Protein AF-A0AAJ2AZ74-F1 (afdb_monomer_lite)

Secondary structure (DSSP, 8-state):
-------TT-GGGSSPPPGGGS-SS--SS-HHHHHHHHHHHHHHHHHHHHHHH---TT---

Structure (mmCIF, N/CA/C/O backbone):
data_AF-A0AAJ2AZ74-F1
#
_entry.id   AF-A0AAJ2AZ74-F1
#
loop_
_atom_site.group_PDB
_atom_site.id
_atom_site.type_symbol
_atom_site.label_atom_id
_atom_site.label_alt_id
_atom_site.label_comp_id
_atom_site.label_asym_id
_atom_site.label_entity_id
_atom_site.label_seq_id
_atom_site.pdbx_PDB_ins_code
_atom_site.Cartn_x
_atom_site.Cartn_y
_atom_site.Cartn_z
_atom_site.occupancy
_atom_site.B_iso_or_equiv
_atom_site.auth_seq_id
_atom_site.auth_comp_id
_atom_site.auth_asym_id
_atom_site.auth_atom_id
_atom_site.pdbx_PDB_model_num
ATOM 1 N N . MET A 1 1 ? 20.382 -18.289 -6.290 1.00 45.97 1 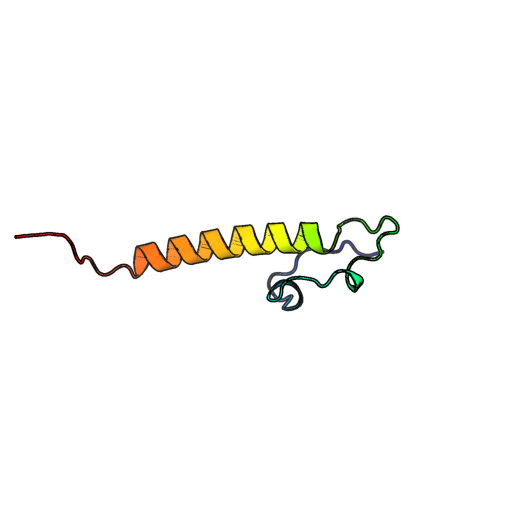MET A N 1
ATOM 2 C CA . MET A 1 1 ? 19.834 -17.124 -5.566 1.00 45.97 1 MET A CA 1
ATOM 3 C C . MET A 1 1 ? 18.877 -17.668 -4.518 1.00 45.97 1 MET A C 1
ATOM 5 O O . MET A 1 1 ? 18.123 -18.567 -4.879 1.00 45.97 1 MET A O 1
ATOM 9 N N . PRO A 1 2 ? 18.966 -17.260 -3.243 1.00 51.31 2 PRO A N 1
ATOM 10 C CA . PRO A 1 2 ? 18.005 -17.702 -2.235 1.00 51.31 2 PRO A CA 1
ATOM 11 C C . PRO A 1 2 ? 16.602 -17.174 -2.589 1.00 51.31 2 PRO A C 1
ATOM 13 O O . PRO A 1 2 ? 16.513 -16.091 -3.173 1.00 51.31 2 PRO A O 1
ATOM 16 N N . PRO A 1 3 ? 15.523 -17.914 -2.281 1.00 54.84 3 PRO A N 1
ATOM 17 C CA . PRO A 1 3 ? 14.171 -17.409 -2.474 1.00 54.84 3 PRO A CA 1
ATOM 18 C C . PRO A 1 3 ? 13.969 -16.171 -1.596 1.00 54.84 3 PRO A C 1
ATOM 20 O O . PRO A 1 3 ? 14.352 -16.168 -0.424 1.00 54.84 3 PRO A O 1
ATOM 23 N N . LEU A 1 4 ? 13.379 -15.120 -2.168 1.00 59.28 4 LEU A N 1
ATOM 24 C CA . LEU A 1 4 ? 12.924 -13.950 -1.420 1.00 59.28 4 LEU A CA 1
ATOM 25 C C . LEU A 1 4 ? 11.657 -14.334 -0.654 1.00 59.28 4 LEU A C 1
ATOM 27 O O . LEU A 1 4 ? 10.547 -13.960 -1.017 1.00 59.28 4 LEU A O 1
ATOM 31 N N . THR A 1 5 ? 11.822 -15.154 0.379 1.00 60.34 5 THR A N 1
ATOM 32 C CA . THR A 1 5 ? 10.737 -15.469 1.300 1.00 60.34 5 THR A CA 1
ATOM 33 C C . THR A 1 5 ? 10.359 -14.189 2.030 1.00 60.34 5 THR A C 1
ATOM 35 O O . THR A 1 5 ? 11.228 -13.500 2.566 1.00 60.34 5 THR A O 1
ATOM 38 N N . ILE A 1 6 ? 9.067 -13.861 2.063 1.00 62.69 6 ILE A N 1
ATOM 39 C CA . ILE A 1 6 ? 8.573 -12.737 2.858 1.00 62.69 6 ILE A CA 1
ATOM 40 C C . ILE A 1 6 ? 8.740 -13.092 4.332 1.00 62.69 6 ILE A C 1
ATOM 42 O O . ILE A 1 6 ? 7.926 -13.801 4.928 1.00 62.69 6 ILE A O 1
ATOM 46 N N . HIS A 1 7 ? 9.819 -12.590 4.920 1.00 64.88 7 HIS A N 1
ATOM 47 C CA . HIS A 1 7 ? 10.061 -12.696 6.344 1.00 64.88 7 HIS A CA 1
ATOM 48 C C . HIS A 1 7 ? 9.195 -11.670 7.091 1.00 64.88 7 HIS A C 1
ATOM 50 O O . HIS A 1 7 ? 9.136 -10.505 6.695 1.00 64.88 7 HIS A O 1
ATOM 56 N N . PRO A 1 8 ? 8.497 -12.068 8.168 1.00 59.66 8 PRO A N 1
ATOM 57 C CA . PRO A 1 8 ? 7.644 -11.162 8.940 1.00 59.66 8 PRO A CA 1
ATOM 58 C C . PRO A 1 8 ? 8.423 -10.021 9.619 1.00 59.66 8 PRO A C 1
ATOM 60 O O . PRO A 1 8 ? 7.818 -9.022 9.991 1.00 59.66 8 PRO A O 1
ATOM 63 N N . GLU A 1 9 ? 9.746 -10.148 9.755 1.00 61.09 9 GLU A N 1
ATOM 64 C CA . GLU A 1 9 ? 10.647 -9.125 10.305 1.00 61.09 9 GLU A CA 1
ATOM 65 C C . GLU A 1 9 ? 11.143 -8.087 9.280 1.00 61.09 9 GLU A C 1
ATOM 67 O O . GLU A 1 9 ? 11.899 -7.182 9.629 1.00 61.09 9 GLU A O 1
ATOM 72 N N . ASP A 1 10 ? 10.738 -8.199 8.013 1.00 65.88 10 ASP A N 1
ATOM 73 C CA . ASP A 1 10 ? 11.261 -7.352 6.948 1.00 65.88 10 ASP A CA 1
ATOM 74 C C . ASP A 1 10 ? 10.504 -6.011 6.820 1.00 65.88 10 ASP A C 1
ATOM 76 O O . ASP A 1 10 ? 9.456 -5.900 6.178 1.00 65.88 10 ASP A O 1
ATOM 80 N N . ASP A 1 11 ? 11.056 -4.961 7.439 1.00 62.91 11 ASP A N 1
ATOM 81 C CA . ASP A 1 11 ? 10.470 -3.611 7.507 1.00 62.91 11 ASP A CA 1
ATOM 82 C C . ASP A 1 11 ? 10.393 -2.877 6.156 1.00 62.91 11 ASP A C 1
ATOM 84 O O . ASP A 1 11 ? 9.712 -1.848 6.048 1.00 62.91 11 ASP A O 1
ATOM 88 N N . ARG A 1 12 ? 11.053 -3.384 5.104 1.00 64.25 12 ARG A N 1
ATOM 89 C CA . ARG A 1 12 ? 11.071 -2.728 3.785 1.00 64.25 12 ARG A CA 1
ATOM 90 C C . ARG A 1 12 ? 9.685 -2.659 3.126 1.00 64.25 12 ARG A C 1
ATOM 92 O O . ARG A 1 12 ? 9.457 -1.788 2.295 1.00 64.25 12 ARG A O 1
ATOM 99 N N . PHE A 1 13 ? 8.741 -3.498 3.562 1.00 66.06 13 PHE A N 1
ATOM 100 C CA . PHE A 1 13 ? 7.352 -3.522 3.079 1.00 66.06 13 PHE A CA 1
ATOM 101 C C . PHE A 1 13 ? 6.398 -2.612 3.867 1.00 66.06 13 PHE A C 1
ATOM 103 O O . PHE A 1 13 ? 5.225 -2.493 3.520 1.00 66.06 13 PHE A O 1
ATOM 110 N N . ARG A 1 14 ? 6.875 -1.935 4.923 1.00 68.06 14 ARG A N 1
ATOM 111 C CA . ARG A 1 14 ? 6.050 -0.995 5.706 1.00 68.06 14 ARG A CA 1
ATOM 112 C C . ARG A 1 14 ? 5.755 0.300 4.940 1.00 68.06 14 ARG A C 1
ATOM 114 O O . ARG A 1 14 ? 4.743 0.952 5.186 1.00 68.06 14 ARG A O 1
ATOM 121 N N . ARG A 1 15 ? 6.643 0.693 4.026 1.00 75.69 15 ARG A N 1
ATOM 122 C CA . ARG A 1 15 ? 6.504 1.874 3.164 1.00 75.69 15 ARG A CA 1
ATOM 123 C C . ARG A 1 15 ? 6.078 1.424 1.765 1.00 75.69 15 ARG A C 1
ATOM 125 O O . ARG A 1 15 ? 6.553 0.399 1.294 1.00 75.69 15 ARG A O 1
ATOM 132 N N . SER A 1 16 ? 5.250 2.223 1.083 1.00 80.12 16 SER A N 1
ATOM 133 C CA . SER A 1 16 ? 5.014 2.039 -0.355 1.00 80.12 16 SER A CA 1
ATOM 134 C C . SER A 1 16 ? 6.343 2.048 -1.130 1.00 80.12 16 SER A C 1
ATOM 136 O O . SER A 1 16 ? 7.127 2.989 -0.937 1.00 80.12 16 SER A O 1
ATOM 138 N N . PRO A 1 17 ? 6.587 1.068 -2.016 1.00 81.94 17 PRO A N 1
ATOM 139 C CA . PRO A 1 17 ? 7.760 1.063 -2.883 1.00 81.94 17 PRO A CA 1
ATOM 140 C C . PRO A 1 17 ? 7.749 2.261 -3.836 1.00 81.94 17 PRO A C 1
ATOM 142 O O . PRO A 1 17 ? 6.693 2.729 -4.277 1.00 81.94 17 PRO A O 1
ATOM 145 N N . LEU A 1 18 ? 8.938 2.774 -4.139 1.00 84.81 18 LEU A N 1
ATOM 146 C CA . LEU A 1 18 ? 9.159 3.796 -5.154 1.00 84.81 18 LEU A CA 1
ATOM 147 C C . LEU A 1 18 ? 9.318 3.143 -6.537 1.00 84.81 18 LEU A C 1
ATOM 149 O O . LEU A 1 18 ? 9.737 1.991 -6.632 1.00 84.81 18 LEU A O 1
ATOM 153 N N . PRO A 1 19 ? 9.078 3.878 -7.640 1.00 80.12 19 PRO A N 1
ATOM 154 C CA . PRO A 1 19 ? 9.253 3.332 -8.989 1.00 80.12 19 PRO A CA 1
ATOM 155 C C . PRO A 1 19 ? 10.651 2.752 -9.259 1.00 80.12 19 PRO A C 1
ATOM 157 O O . PRO A 1 19 ? 10.769 1.776 -9.993 1.00 80.12 19 PRO A O 1
ATOM 160 N N . GLY A 1 20 ? 11.692 3.332 -8.647 1.00 79.62 20 GLY A N 1
ATOM 161 C CA . GLY A 1 20 ? 13.081 2.874 -8.764 1.00 79.62 20 GLY A CA 1
ATOM 162 C C . GLY A 1 20 ? 13.437 1.649 -7.915 1.00 79.62 20 GLY A C 1
ATOM 163 O O . GLY A 1 20 ? 14.509 1.087 -8.113 1.00 79.62 20 GLY A O 1
ATOM 164 N N . ASP A 1 21 ? 12.558 1.215 -7.005 1.00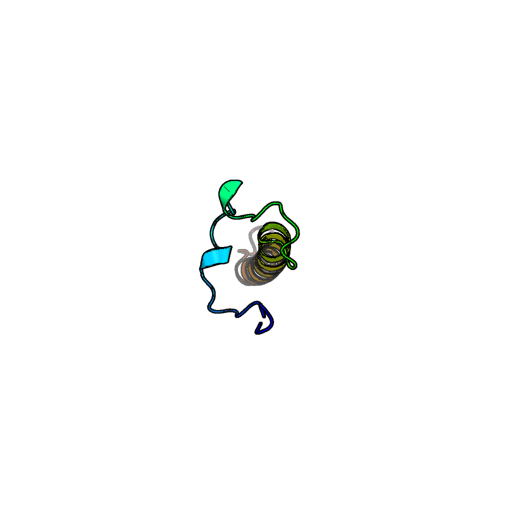 81.56 21 ASP A N 1
ATOM 165 C CA . ASP A 1 21 ? 12.774 0.004 -6.199 1.00 81.56 21 ASP A CA 1
ATOM 166 C C . ASP A 1 21 ? 12.481 -1.266 -7.011 1.00 81.56 21 ASP A C 1
ATOM 168 O O . ASP A 1 21 ? 12.956 -2.355 -6.686 1.00 81.56 21 ASP A O 1
ATOM 172 N N . CYS A 1 22 ? 11.711 -1.135 -8.096 1.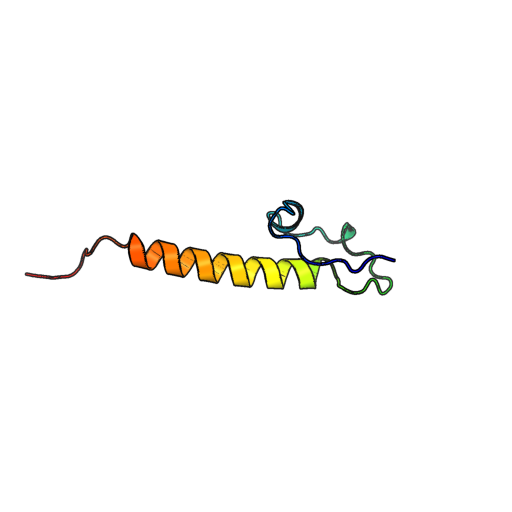00 82.50 22 CYS A N 1
ATOM 173 C CA . CYS A 1 22 ? 11.525 -2.202 -9.062 1.00 82.50 22 CYS A CA 1
ATOM 174 C C . CYS A 1 22 ? 12.618 -2.134 -10.132 1.00 82.50 22 CYS A C 1
ATOM 176 O O . CYS A 1 22 ? 12.815 -1.115 -10.787 1.00 82.50 22 CYS A O 1
ATOM 178 N N . CYS A 1 23 ? 13.285 -3.264 -10.359 1.00 78.31 23 CYS A N 1
ATOM 179 C CA . CYS A 1 23 ? 14.337 -3.417 -11.363 1.00 78.31 23 CYS A CA 1
ATOM 180 C C . CYS A 1 23 ? 13.830 -3.263 -12.817 1.00 78.31 23 CYS A C 1
ATOM 182 O O . CYS A 1 23 ? 14.638 -3.159 -13.737 1.00 78.31 23 CYS A O 1
ATOM 184 N N . GLN A 1 24 ? 12.503 -3.290 -13.038 1.00 76.00 24 GLN A N 1
ATOM 185 C CA . GLN A 1 24 ? 11.807 -3.141 -14.336 1.00 76.00 24 GLN A CA 1
ATOM 186 C C . GLN A 1 24 ? 12.306 -4.070 -15.468 1.00 76.00 24 GLN A C 1
ATOM 188 O O . GLN A 1 24 ? 11.933 -3.904 -16.625 1.00 76.00 24 GLN A O 1
ATOM 193 N N . SER A 1 25 ? 13.144 -5.058 -15.154 1.00 75.88 25 SER A N 1
ATOM 194 C CA . SER A 1 25 ? 13.849 -5.912 -16.121 1.00 75.88 25 SER A CA 1
ATOM 195 C C . SER A 1 25 ? 13.603 -7.408 -15.892 1.00 75.88 25 SER A C 1
ATOM 197 O O . SER A 1 25 ? 14.323 -8.244 -16.432 1.00 75.88 25 SER A O 1
ATOM 199 N N . GLY A 1 26 ? 12.559 -7.752 -15.126 1.00 73.94 26 GLY A N 1
ATOM 200 C CA . GLY A 1 26 ? 12.121 -9.138 -14.918 1.00 73.94 26 GLY A CA 1
ATOM 201 C C . GLY A 1 26 ? 12.547 -9.771 -13.591 1.00 73.94 26 GLY A C 1
ATOM 202 O O . GLY A 1 26 ? 12.650 -10.990 -13.516 1.00 73.94 26 GLY A O 1
ATOM 203 N N . CYS A 1 27 ? 12.808 -8.979 -12.544 1.00 74.50 27 CYS A N 1
ATOM 204 C CA . CYS A 1 27 ? 12.939 -9.541 -11.198 1.00 74.50 27 CYS A CA 1
ATOM 205 C C . CYS A 1 27 ? 11.590 -10.104 -10.734 1.00 74.50 27 CYS A C 1
ATOM 207 O O . CYS A 1 27 ? 10.605 -9.371 -10.694 1.00 74.50 27 CYS A O 1
ATOM 209 N N . ASP A 1 28 ? 11.587 -11.384 -10.373 1.00 74.75 28 ASP A N 1
ATOM 210 C CA . ASP A 1 28 ? 10.449 -12.113 -9.819 1.00 74.75 28 ASP A CA 1
ATOM 211 C C . ASP A 1 28 ? 10.853 -12.671 -8.440 1.00 74.75 28 ASP A C 1
ATOM 213 O O . ASP A 1 28 ? 11.880 -13.364 -8.352 1.00 74.75 28 ASP A O 1
ATOM 217 N N . PRO A 1 29 ? 10.121 -12.350 -7.357 1.00 76.88 29 PRO A N 1
ATO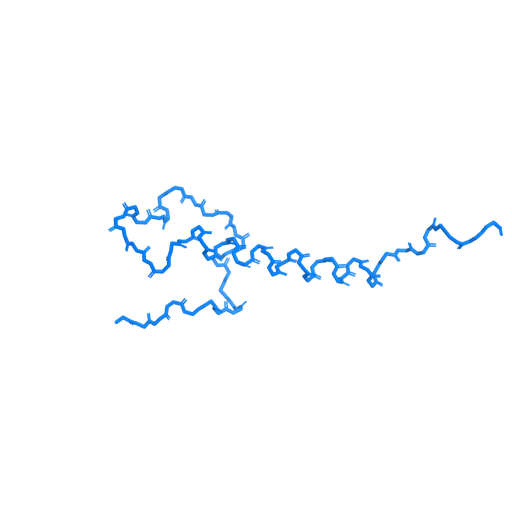M 218 C CA . PRO A 1 29 ? 8.914 -11.506 -7.307 1.00 76.88 29 PRO A CA 1
ATOM 219 C C . PRO A 1 29 ? 9.191 -9.997 -7.397 1.00 76.88 29 PRO A C 1
ATOM 221 O O . PRO A 1 29 ? 10.211 -9.498 -6.908 1.00 76.88 29 PRO A O 1
ATOM 224 N N . CYS A 1 30 ? 8.263 -9.251 -8.009 1.00 82.94 30 CYS A N 1
ATOM 225 C CA . CYS A 1 30 ? 8.320 -7.791 -8.065 1.00 82.94 30 CYS A CA 1
ATOM 226 C C . CYS A 1 30 ? 8.103 -7.201 -6.662 1.00 82.94 30 CYS A C 1
ATOM 228 O O . CYS A 1 30 ? 7.257 -7.669 -5.904 1.00 82.94 30 CYS A O 1
ATOM 230 N N . VAL A 1 31 ? 8.815 -6.124 -6.306 1.00 85.31 31 VAL A N 1
ATOM 231 C CA . VAL A 1 31 ? 8.643 -5.457 -4.996 1.00 85.31 31 VAL A CA 1
ATOM 232 C C . VAL A 1 31 ? 7.207 -4.968 -4.766 1.00 85.31 31 VAL A C 1
ATOM 234 O O . VAL A 1 31 ? 6.750 -4.928 -3.627 1.00 85.31 31 VAL A O 1
ATOM 237 N N . PHE A 1 32 ? 6.494 -4.627 -5.842 1.00 86.81 32 PHE A N 1
ATOM 238 C CA . PHE A 1 32 ? 5.082 -4.256 -5.784 1.00 86.81 32 PHE A CA 1
ATOM 239 C C . PHE A 1 32 ? 4.197 -5.454 -5.415 1.00 86.81 32 PHE A C 1
ATOM 241 O O . PHE A 1 32 ? 3.332 -5.302 -4.560 1.00 86.81 32 PHE A O 1
ATOM 248 N N . ASP A 1 33 ? 4.477 -6.645 -5.952 1.00 87.00 33 ASP A N 1
ATOM 249 C CA . ASP A 1 33 ? 3.734 -7.868 -5.616 1.00 87.00 33 ASP A CA 1
A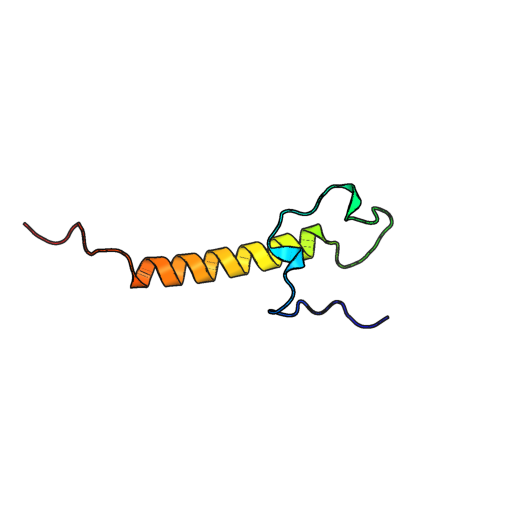TOM 250 C C . ASP A 1 33 ? 3.915 -8.213 -4.131 1.00 87.00 33 ASP A C 1
ATOM 252 O O . ASP A 1 33 ? 2.948 -8.424 -3.399 1.00 87.00 33 ASP A O 1
ATOM 256 N N . LEU A 1 34 ? 5.163 -8.165 -3.648 1.00 86.56 34 LEU A N 1
ATOM 257 C CA . LEU A 1 34 ? 5.480 -8.399 -2.236 1.00 86.56 34 LEU A CA 1
ATOM 258 C C . LEU A 1 34 ? 4.815 -7.366 -1.311 1.00 86.56 34 LEU A C 1
ATOM 260 O O . LEU A 1 34 ? 4.372 -7.697 -0.208 1.00 86.56 34 LEU A O 1
ATOM 264 N N . TYR A 1 35 ? 4.750 -6.105 -1.748 1.00 87.75 35 TYR A N 1
ATOM 265 C CA . TYR A 1 35 ? 4.076 -5.043 -1.007 1.00 87.75 35 TYR A CA 1
ATOM 266 C C . TYR A 1 35 ? 2.567 -5.290 -0.911 1.00 87.75 35 TYR A C 1
ATOM 268 O O . TYR A 1 35 ? 2.001 -5.161 0.176 1.00 87.75 35 TYR A O 1
ATOM 276 N N . ASP A 1 36 ? 1.923 -5.683 -2.008 1.00 88.94 36 ASP A N 1
ATOM 277 C CA . ASP A 1 36 ? 0.486 -5.954 -2.033 1.00 88.94 36 ASP A CA 1
ATOM 278 C C . ASP A 1 36 ? 0.113 -7.136 -1.123 1.00 88.94 36 ASP A C 1
ATOM 280 O O . ASP A 1 36 ? -0.859 -7.049 -0.362 1.00 88.94 36 ASP A O 1
ATOM 284 N N . GLU A 1 37 ? 0.924 -8.200 -1.109 1.00 89.12 37 GLU A N 1
ATOM 285 C CA . GLU A 1 37 ? 0.763 -9.328 -0.182 1.00 89.12 37 GLU A CA 1
ATOM 286 C C . GLU A 1 37 ? 0.883 -8.890 1.287 1.00 89.12 37 GLU A C 1
ATOM 288 O O . GLU A 1 37 ? 0.033 -9.217 2.127 1.00 89.12 37 GLU A O 1
ATOM 293 N N . ALA A 1 38 ? 1.912 -8.100 1.609 1.00 88.50 38 ALA A N 1
ATOM 294 C CA . ALA A 1 38 ? 2.119 -7.584 2.959 1.00 88.50 38 ALA A CA 1
ATOM 295 C C . ALA A 1 38 ? 0.974 -6.656 3.399 1.00 88.50 38 ALA A C 1
ATOM 297 O O . ALA A 1 38 ? 0.502 -6.740 4.539 1.00 88.50 38 ALA A O 1
ATOM 298 N N . LEU A 1 39 ? 0.485 -5.807 2.492 1.00 90.00 39 LEU A N 1
ATOM 299 C CA . LEU A 1 39 ? -0.624 -4.893 2.735 1.00 90.00 39 LEU A CA 1
ATOM 300 C C . LEU A 1 39 ? -1.937 -5.645 2.991 1.00 90.00 39 LEU A C 1
ATOM 302 O O . LEU A 1 39 ? -2.713 -5.250 3.866 1.00 90.00 39 LEU A O 1
ATOM 306 N N . ALA A 1 40 ? -2.184 -6.741 2.271 1.00 91.00 40 ALA A N 1
ATOM 307 C CA . ALA A 1 40 ? -3.341 -7.603 2.497 1.00 91.00 40 ALA A CA 1
ATOM 308 C C . ALA A 1 40 ? -3.311 -8.258 3.892 1.00 91.00 40 ALA A C 1
ATOM 310 O O . ALA A 1 40 ? -4.323 -8.239 4.608 1.00 91.00 40 ALA A O 1
ATOM 311 N N . ARG A 1 41 ? -2.146 -8.768 4.320 1.00 89.31 41 ARG A N 1
ATOM 312 C CA . ARG A 1 41 ? -1.957 -9.312 5.676 1.00 89.31 41 ARG A CA 1
ATOM 313 C C . ARG A 1 41 ? -2.196 -8.243 6.740 1.00 89.31 41 ARG A C 1
ATOM 315 O O . ARG A 1 41 ? -2.999 -8.457 7.645 1.00 89.31 41 ARG A O 1
ATOM 322 N N . TYR A 1 42 ? -1.579 -7.073 6.578 1.00 88.69 42 TYR A N 1
ATOM 323 C CA . TYR A 1 42 ? -1.743 -5.954 7.504 1.00 88.69 42 TYR A CA 1
ATOM 324 C C . TYR A 1 42 ? -3.213 -5.548 7.666 1.00 88.69 42 TYR A C 1
ATOM 326 O O . TYR A 1 42 ? -3.698 -5.419 8.786 1.00 88.69 42 TYR A O 1
ATOM 334 N N . ARG A 1 43 ? -3.955 -5.399 6.560 1.00 92.19 43 ARG A N 1
ATOM 335 C CA . ARG A 1 43 ? -5.387 -5.050 6.595 1.00 92.19 43 ARG A CA 1
ATOM 336 C C . ARG A 1 43 ? -6.220 -6.086 7.350 1.00 92.19 43 ARG A C 1
ATOM 338 O O . ARG A 1 43 ? -7.126 -5.716 8.092 1.00 92.19 43 ARG A O 1
ATOM 345 N N . THR A 1 44 ? -5.903 -7.368 7.183 1.00 94.12 44 THR A N 1
ATOM 346 C CA . THR A 1 44 ? -6.587 -8.467 7.881 1.00 94.12 44 THR A CA 1
ATOM 347 C C . THR A 1 44 ? -6.324 -8.420 9.385 1.00 94.12 44 THR A C 1
ATOM 349 O O . THR A 1 44 ? -7.256 -8.489 10.188 1.00 94.12 44 THR A O 1
ATOM 352 N N . GLU A 1 45 ? -5.061 -8.258 9.779 1.00 93.00 45 GLU A N 1
ATOM 353 C CA . GLU A 1 45 ? -4.660 -8.144 11.183 1.00 93.00 45 GLU A CA 1
ATOM 354 C C . GLU A 1 45 ? -5.257 -6.897 11.845 1.00 93.00 45 GLU A C 1
ATOM 356 O O . GLU A 1 45 ? -5.749 -6.976 12.975 1.00 93.00 45 GLU A O 1
ATOM 361 N N . LEU A 1 46 ? -5.278 -5.772 11.122 1.00 92.75 46 LEU A N 1
ATOM 362 C CA . LEU A 1 46 ? -5.884 -4.525 11.571 1.00 92.75 46 LEU A CA 1
ATOM 363 C C . LEU A 1 46 ? -7.385 -4.697 11.805 1.00 92.75 46 LEU A C 1
ATOM 365 O O . LEU A 1 46 ? -7.861 -4.366 12.885 1.00 92.75 46 LEU A O 1
ATOM 369 N N . ALA A 1 47 ? -8.121 -5.288 10.861 1.00 93.75 47 ALA A N 1
ATOM 370 C CA . ALA A 1 47 ? -9.553 -5.537 11.022 1.00 93.75 47 ALA A CA 1
ATOM 371 C C . ALA A 1 47 ? -9.850 -6.451 12.225 1.00 93.75 47 ALA A C 1
ATOM 373 O O . ALA A 1 47 ? -10.769 -6.192 13.006 1.00 93.75 47 ALA A O 1
ATOM 374 N N . ALA A 1 48 ? -9.049 -7.503 12.423 1.00 94.94 48 ALA A N 1
ATOM 375 C CA . ALA A 1 48 ? -9.180 -8.382 13.581 1.00 94.94 48 ALA A CA 1
ATOM 376 C C . ALA A 1 48 ? -8.888 -7.644 14.895 1.00 94.94 48 ALA A C 1
ATOM 378 O O . ALA A 1 48 ? -9.533 -7.906 15.913 1.00 94.94 48 ALA A O 1
ATOM 379 N N . TRP A 1 49 ? -7.905 -6.742 14.897 1.00 92.44 49 TRP A N 1
ATOM 380 C CA . TRP A 1 49 ? -7.615 -5.889 16.042 1.00 92.44 49 TRP A CA 1
ATOM 381 C C . TRP A 1 49 ? -8.769 -4.919 16.312 1.00 92.44 49 TRP A C 1
ATOM 383 O O . TRP A 1 49 ? -9.268 -4.893 17.434 1.00 92.44 49 TRP A O 1
ATOM 393 N N . GLU A 1 50 ? -9.266 -4.207 15.304 1.00 93.88 50 GLU A N 1
ATOM 394 C CA . GLU A 1 50 ? -10.388 -3.273 15.435 1.00 93.88 50 GLU A CA 1
ATOM 395 C C . GLU A 1 50 ? -11.649 -3.966 15.952 1.00 93.88 50 GLU A C 1
ATOM 397 O O . GLU A 1 50 ? -12.323 -3.424 16.819 1.00 93.88 50 GLU A O 1
ATOM 402 N N . ALA A 1 51 ? -11.946 -5.190 15.510 1.00 93.38 51 ALA A N 1
ATOM 403 C CA . ALA A 1 51 ? -13.087 -5.957 16.010 1.00 93.38 51 ALA A CA 1
ATOM 404 C C . ALA A 1 51 ? -13.002 -6.252 17.519 1.00 93.38 51 ALA A C 1
ATOM 406 O O . ALA A 1 51 ? -14.025 -6.246 18.200 1.00 93.38 51 ALA A O 1
ATOM 407 N N . ARG A 1 52 ? -11.793 -6.475 18.057 1.00 91.88 52 ARG A N 1
ATOM 408 C CA . ARG A 1 52 ? -11.573 -6.673 19.503 1.00 91.88 52 ARG A CA 1
ATOM 409 C C . ARG A 1 52 ? -11.656 -5.372 20.302 1.00 91.88 52 ARG A C 1
ATOM 411 O O . ARG A 1 52 ? -11.956 -5.419 21.489 1.00 91.88 52 ARG A O 1
ATOM 418 N N . HIS A 1 53 ? -11.355 -4.241 19.667 1.00 88.56 53 HIS A N 1
ATOM 419 C CA . HIS A 1 53 ? -11.198 -2.944 20.332 1.00 88.56 53 HIS A CA 1
ATOM 420 C C . HIS A 1 53 ? -12.296 -1.943 19.972 1.00 88.56 53 HIS A C 1
ATOM 422 O O . HIS A 1 53 ? -12.259 -0.805 20.441 1.00 88.56 53 HIS A O 1
ATOM 428 N N . ARG A 1 54 ? -13.280 -2.339 19.158 1.00 78.31 54 ARG A N 1
ATOM 429 C CA . ARG A 1 54 ? -14.434 -1.504 18.846 1.00 78.31 54 ARG A CA 1
ATOM 430 C C . ARG A 1 54 ? -15.198 -1.283 20.150 1.00 78.31 54 ARG A C 1
ATOM 432 O O . ARG A 1 54 ? -15.691 -2.260 20.717 1.00 78.31 54 ARG A O 1
ATOM 439 N N . PRO A 1 55 ? -15.321 -0.038 20.644 1.00 66.62 55 PRO A N 1
ATOM 440 C CA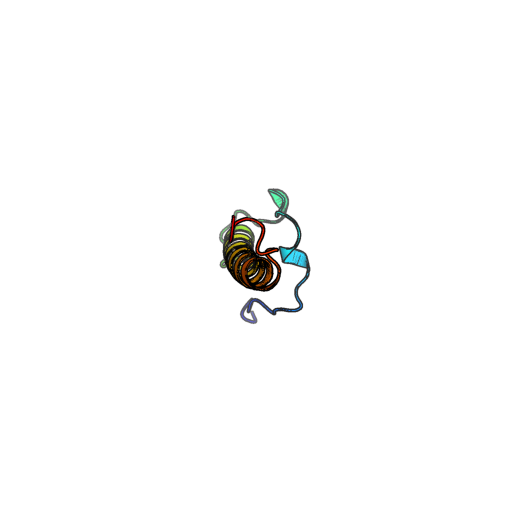 . PRO A 1 55 ? -16.234 0.218 21.740 1.00 66.62 55 PRO A CA 1
ATOM 441 C C . PRO A 1 55 ? -17.634 -0.183 21.266 1.00 66.62 55 PRO A C 1
ATOM 443 O O . PRO A 1 55 ? -18.029 0.145 20.143 1.00 66.62 55 PRO A O 1
ATOM 446 N N . GLN A 1 56 ? -18.367 -0.922 22.098 1.00 61.62 56 GLN A N 1
ATOM 447 C CA . GLN A 1 56 ? -19.777 -1.260 21.905 1.00 61.62 56 GLN A CA 1
ATOM 448 C C . GLN A 1 56 ? -20.612 0.037 21.975 1.00 61.62 56 GLN A C 1
ATOM 450 O O . GLN A 1 56 ? -21.344 0.268 22.924 1.00 61.62 56 GLN A O 1
ATOM 455 N N . ALA A 1 57 ? -20.457 0.944 21.010 1.00 58.88 57 ALA A N 1
ATOM 456 C CA . ALA A 1 57 ? -21.029 2.290 21.040 1.00 58.88 57 ALA A CA 1
ATOM 457 C C . ALA A 1 57 ? -22.466 2.355 20.488 1.00 58.88 57 ALA A C 1
ATOM 459 O O . ALA A 1 57 ? -22.954 3.436 20.179 1.00 58.88 57 ALA A O 1
ATOM 460 N N . ALA A 1 58 ? -23.136 1.214 20.313 1.00 55.62 58 ALA A N 1
ATOM 461 C CA . ALA A 1 58 ? -24.485 1.166 19.748 1.00 55.62 58 ALA A CA 1
ATOM 462 C C . ALA A 1 58 ? -25.262 -0.097 20.165 1.00 55.62 58 ALA A C 1
ATOM 464 O O . ALA A 1 58 ? -25.785 -0.811 19.316 1.00 55.62 58 ALA A O 1
ATOM 465 N N . ARG A 1 59 ? -25.273 -0.411 21.460 1.00 54.31 59 ARG A N 1
ATOM 466 C CA . ARG A 1 59 ? -26.219 -1.325 22.129 1.00 54.31 59 ARG A CA 1
ATOM 467 C C . ARG A 1 59 ? -26.223 -0.883 23.594 1.00 54.31 59 ARG A C 1
ATOM 469 O O . ARG A 1 59 ? -25.173 -0.966 24.215 1.00 54.31 59 ARG A O 1
ATOM 476 N N . ASP A 1 60 ? -27.261 -0.312 24.181 1.00 49.19 60 ASP A N 1
ATOM 477 C CA . ASP A 1 60 ? -28.689 -0.284 23.881 1.00 49.19 60 ASP A CA 1
ATOM 478 C C . ASP A 1 60 ? -29.298 0.970 24.570 1.00 49.19 60 ASP A C 1
ATOM 480 O O . ASP A 1 60 ? -28.654 1.546 25.452 1.00 49.19 60 ASP A O 1
ATOM 484 N N . ASP A 1 61 ? -30.480 1.398 24.111 1.00 47.28 61 ASP A N 1
ATOM 485 C CA . ASP A 1 61 ? -31.415 2.355 24.749 1.00 47.28 61 ASP A CA 1
ATOM 486 C C . ASP A 1 61 ? -31.701 2.030 26.231 1.00 47.28 61 ASP A C 1
ATOM 488 O O . ASP A 1 61 ? -31.794 0.823 26.563 1.00 47.28 61 ASP A O 1
#

Radius of gyration: 17.29 Å; chains: 1; bounding box: 51×22×41 Å

Sequence (61 aa):
MPPLTIHPEDDRFRRSPLPGDCCQSGCDPCVFDLYDEALARYRTELAAWEARHRPQAARDD

pLDDT: mean 76.37, std 14.1, range [45.97, 94.94]

Foldseek 3Di:
DDDPPPDPPDCPLVDDDDPVQFPVPDDPPGSNVSNVVVVVVVVVVVVVVCVVVPPPPCDDD